Protein AF-A0A3P9HYC4-F1 (afdb_monomer)

Nearest PDB structures (foldseek):
  7vtq-assembly1_B  TM=8.536E-01  e=8.137E-02  Mus musculus
  7vtp-assembly1_A  TM=8.813E-01  e=9.331E-02  Homo sapiens
  7ntf-assembly1_B  TM=4.587E-01  e=1.176E+00  Homo sapiens
  4mrm-assembly1_B  TM=4.828E-01  e=3.768E+00  Homo sapiens
  8dti-assembly1_B  TM=4.494E-01  e=4.956E+00  Arabidopsis thaliana

Organism: Oryzias latipes (NCBI:txid8090)

InterPro domains:
  IPR001611 Leucine-rich repeat [PF13516] (41-62)
  IPR001611 Leucine-rich repeat [PS51450] (42-63)
  IPR032675 Leucine-rich repeat domain superfamily [G3DSA:3.80.10.10] (5-76)
  IPR051261 NOD-like receptor [PTHR24106] (12-76)

Mean predicted aligned error: 8.04 Å

Secondary structure (DSSP, 8-state):
---------TT---SEEE-TT----HHHHHHHHHHHHHS-----EEE-TT----HHHHHHHHHHHTSTT----EE-

Structure (mmCIF, N/CA/C/O backbone):
data_AF-A0A3P9HYC4-F1
#
_entry.id   AF-A0A3P9HYC4-F1
#
loop_
_atom_site.group_PDB
_atom_site.id
_atom_site.type_symbol
_atom_site.label_atom_id
_atom_site.label_alt_id
_atom_site.label_comp_id
_atom_site.label_asym_id
_atom_site.label_entity_id
_atom_site.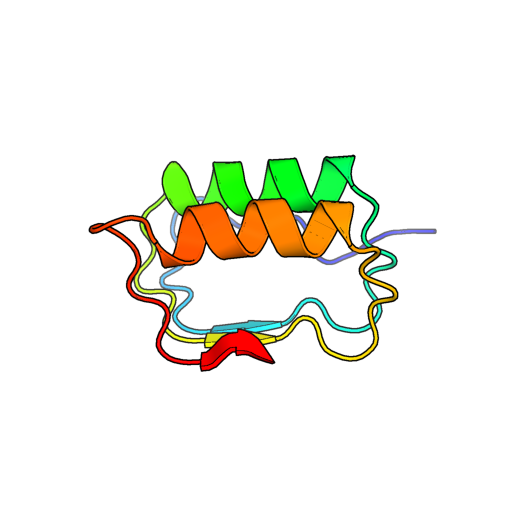label_seq_id
_atom_site.pdbx_PDB_ins_code
_atom_site.Cartn_x
_atom_site.Cartn_y
_atom_site.Cartn_z
_atom_site.occupancy
_atom_site.B_iso_or_equiv
_atom_site.auth_seq_id
_atom_site.auth_comp_id
_atom_site.auth_asym_id
_atom_site.auth_atom_id
_atom_site.pdbx_PDB_model_num
ATOM 1 N N . VAL A 1 1 ? 8.431 15.941 -15.348 1.00 36.50 1 VAL A N 1
ATOM 2 C CA . VAL A 1 1 ? 7.023 15.493 -15.245 1.00 36.50 1 VAL A CA 1
ATOM 3 C C . VAL A 1 1 ? 6.570 15.808 -13.828 1.00 36.50 1 VAL A C 1
ATOM 5 O O . VAL A 1 1 ? 7.186 15.309 -12.897 1.00 36.50 1 VAL A O 1
ATOM 8 N N . LYS A 1 2 ? 5.655 16.768 -13.640 1.00 35.91 2 LYS A N 1
ATOM 9 C CA . LYS A 1 2 ? 5.192 17.171 -12.301 1.00 35.91 2 LYS A CA 1
ATOM 10 C C . LYS A 1 2 ? 4.280 16.062 -11.767 1.00 35.91 2 LYS A C 1
ATOM 12 O O . LYS A 1 2 ? 3.190 15.904 -12.298 1.00 35.91 2 LYS A O 1
ATOM 17 N N . ASN A 1 3 ? 4.725 15.310 -10.760 1.00 37.47 3 ASN A N 1
ATOM 18 C CA . ASN A 1 3 ? 3.863 14.402 -9.998 1.00 37.47 3 ASN A CA 1
ATOM 19 C C . ASN A 1 3 ? 2.999 15.256 -9.050 1.00 37.47 3 ASN A C 1
ATOM 21 O O . ASN A 1 3 ? 3.558 15.820 -8.109 1.00 37.47 3 ASN A O 1
ATOM 25 N N . PRO A 1 4 ? 1.681 15.419 -9.280 1.00 44.41 4 PRO A N 1
ATOM 26 C CA . PRO A 1 4 ? 0.886 16.426 -8.571 1.00 44.41 4 PRO A CA 1
ATOM 27 C C . PRO A 1 4 ? 0.367 15.982 -7.194 1.00 44.41 4 PRO A C 1
ATOM 29 O O . PRO A 1 4 ? -0.284 16.773 -6.525 1.00 44.41 4 PRO A O 1
ATOM 32 N N . CYS A 1 5 ? 0.592 14.737 -6.764 1.00 48.03 5 CYS A N 1
ATOM 33 C CA . CYS A 1 5 ? -0.230 14.142 -5.699 1.00 48.03 5 CYS A CA 1
ATOM 34 C C . CYS A 1 5 ? 0.410 14.055 -4.305 1.00 48.03 5 CYS A C 1
ATOM 36 O O . CYS A 1 5 ? -0.235 13.539 -3.400 1.00 48.03 5 CYS A O 1
ATOM 38 N N . ILE A 1 6 ? 1.623 14.577 -4.082 1.00 54.09 6 ILE A N 1
ATOM 39 C CA . ILE A 1 6 ? 2.234 14.589 -2.737 1.00 54.09 6 ILE A CA 1
ATOM 40 C C . ILE A 1 6 ? 2.391 16.026 -2.234 1.00 54.09 6 ILE A C 1
ATOM 42 O O . ILE A 1 6 ? 3.484 16.504 -1.958 1.00 54.09 6 ILE A O 1
ATOM 46 N N . THR A 1 7 ? 1.276 16.735 -2.117 1.00 44.62 7 THR A N 1
ATOM 47 C CA . THR A 1 7 ? 1.177 17.879 -1.207 1.00 44.62 7 THR A CA 1
ATOM 48 C C . THR A 1 7 ? -0.034 17.631 -0.327 1.00 44.62 7 THR A C 1
ATOM 50 O O . THR A 1 7 ? -1.151 17.983 -0.697 1.00 44.62 7 THR A O 1
ATOM 53 N N . ALA A 1 8 ? 0.167 16.956 0.804 1.00 44.69 8 ALA A N 1
ATOM 54 C CA . ALA A 1 8 ? -0.843 16.902 1.852 1.00 44.69 8 ALA A CA 1
ATOM 55 C C . ALA A 1 8 ? -0.604 18.106 2.782 1.00 44.69 8 ALA A C 1
ATOM 57 O O . ALA A 1 8 ? 0.448 18.159 3.421 1.00 44.69 8 ALA A O 1
ATOM 58 N N . PRO A 1 9 ? -1.518 19.092 2.835 1.00 41.47 9 PRO A N 1
ATOM 59 C CA . PRO A 1 9 ? -1.459 20.151 3.829 1.00 41.47 9 PRO A CA 1
ATOM 60 C C . PRO A 1 9 ? -1.704 19.559 5.223 1.00 41.47 9 PRO A C 1
ATOM 62 O O . PRO A 1 9 ? -2.482 18.613 5.377 1.00 41.47 9 PRO A O 1
ATOM 65 N N . GLU A 1 10 ? -1.052 20.136 6.232 1.00 44.47 10 GLU A N 1
ATOM 66 C CA . GLU A 1 10 ? -0.879 19.596 7.592 1.00 44.47 10 GLU A CA 1
ATOM 67 C C . GLU A 1 10 ? -2.164 19.348 8.413 1.00 44.47 10 GLU A C 1
ATOM 69 O O . GLU A 1 10 ? -2.077 18.910 9.553 1.00 44.47 10 GLU A O 1
ATOM 74 N N . HIS A 1 11 ? -3.368 19.536 7.867 1.00 44.22 11 HIS A N 1
ATOM 75 C CA . HIS A 1 11 ? -4.622 19.366 8.615 1.00 44.22 11 HIS A CA 1
ATOM 76 C C . HIS A 1 11 ? -5.782 18.815 7.775 1.00 44.22 11 HIS A C 1
ATOM 78 O O . HIS A 1 11 ? -6.894 19.339 7.820 1.00 44.22 11 HIS A O 1
ATOM 84 N N . THR A 1 12 ? -5.559 17.755 6.995 1.00 45.66 12 THR A N 1
ATOM 85 C CA . THR A 1 12 ? -6.630 17.207 6.146 1.00 45.66 12 THR A CA 1
ATOM 86 C C . THR A 1 12 ? -7.206 15.918 6.733 1.00 45.66 12 THR A C 1
ATOM 88 O O . THR A 1 12 ? -6.511 14.910 6.843 1.00 45.66 12 THR A O 1
ATOM 91 N N . PHE A 1 13 ? -8.497 15.939 7.077 1.00 54.91 13 PHE A N 1
ATOM 92 C CA . PHE A 1 13 ? -9.320 14.764 7.394 1.00 54.91 13 PHE A CA 1
ATOM 93 C C . PHE A 1 13 ? -9.534 13.897 6.139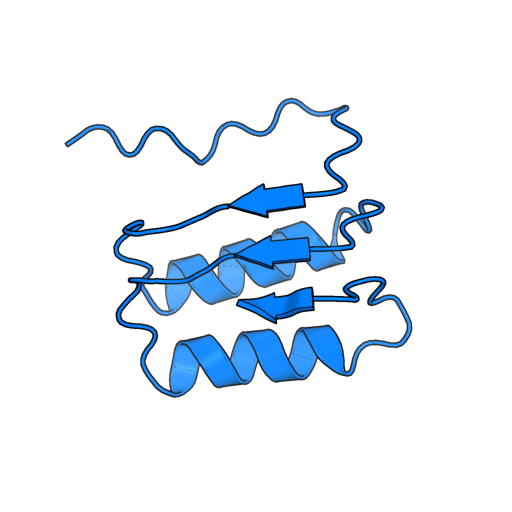 1.00 54.91 13 PHE A C 1
ATOM 95 O O . PHE A 1 13 ? -10.647 13.763 5.639 1.00 54.91 13 PHE A O 1
ATOM 102 N N . LEU A 1 14 ? -8.460 13.344 5.577 1.00 61.53 14 LEU A N 1
ATOM 103 C CA . LEU A 1 14 ? -8.540 12.452 4.426 1.00 61.53 14 LEU A CA 1
ATOM 104 C C . LEU A 1 14 ? -9.046 11.087 4.896 1.00 61.53 14 LEU A C 1
ATOM 106 O O . LEU A 1 14 ? -8.284 10.271 5.404 1.00 61.53 14 LEU A O 1
ATOM 110 N N . SER A 1 15 ? -10.349 10.858 4.738 1.00 73.94 15 SER A N 1
ATOM 111 C CA . SER A 1 15 ? -10.961 9.529 4.845 1.00 73.94 15 SER A CA 1
ATOM 112 C C . SER A 1 15 ? -10.697 8.679 3.604 1.00 73.94 15 SER A C 1
ATOM 114 O O . SER A 1 15 ? -10.711 7.452 3.669 1.00 73.94 15 SER A O 1
ATOM 116 N N . HIS A 1 16 ? -10.403 9.326 2.473 1.00 79.50 16 HIS A N 1
ATOM 117 C CA . HIS A 1 16 ? -10.252 8.686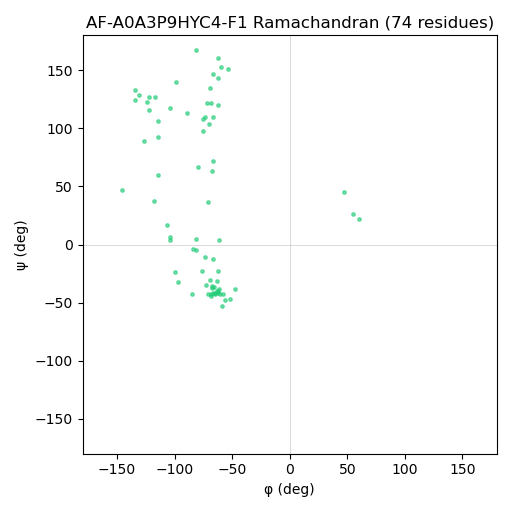 1.172 1.00 79.50 16 HIS A CA 1
ATOM 118 C C . HIS A 1 16 ? -9.004 9.192 0.451 1.00 79.50 16 HIS A C 1
ATOM 120 O O . HIS A 1 16 ? -8.865 10.391 0.212 1.00 79.50 16 HIS A O 1
ATOM 126 N N . CYS A 1 17 ? -8.113 8.280 0.066 1.00 82.31 17 CYS A N 1
ATOM 127 C CA . CYS A 1 17 ? -6.890 8.582 -0.675 1.00 82.31 17 CYS A CA 1
ATOM 128 C C . CYS A 1 17 ? -6.876 7.791 -1.983 1.00 82.31 17 CYS A C 1
ATOM 130 O O . CYS A 1 17 ? -7.051 6.576 -1.977 1.00 82.31 17 CYS A O 1
ATOM 132 N N . ARG A 1 18 ? -6.674 8.475 -3.115 1.00 84.50 18 ARG A N 1
ATOM 133 C CA . ARG A 1 18 ? -6.582 7.845 -4.439 1.00 84.50 18 ARG A CA 1
ATOM 134 C C . ARG A 1 18 ? -5.246 8.196 -5.076 1.00 84.50 18 ARG A C 1
ATOM 136 O O . ARG A 1 18 ? -5.005 9.357 -5.392 1.00 84.50 18 ARG A O 1
ATOM 143 N N . LEU A 1 19 ? -4.411 7.190 -5.292 1.00 83.00 19 LEU A N 1
ATOM 144 C CA . LEU A 1 19 ? -3.085 7.292 -5.899 1.00 83.00 19 LEU A CA 1
ATOM 145 C C . LEU A 1 19 ? -3.010 6.486 -7.195 1.00 83.00 19 LEU A C 1
ATOM 147 O O . LEU A 1 19 ? -1.990 5.873 -7.485 1.00 83.00 19 LEU A O 1
ATOM 151 N N . ARG A 1 20 ? -4.082 6.472 -7.986 1.00 80.50 20 ARG A N 1
ATOM 152 C CA . ARG A 1 20 ? -4.131 5.732 -9.253 1.00 80.50 20 ARG A CA 1
ATOM 153 C C . ARG A 1 20 ? -3.097 6.253 -10.252 1.00 80.50 20 ARG A C 1
ATOM 155 O O . ARG A 1 20 ? -2.862 7.461 -10.307 1.00 80.50 20 ARG A O 1
ATOM 162 N N . TYR A 1 21 ? -2.492 5.362 -11.039 1.00 80.38 21 TYR A N 1
ATOM 163 C CA . TYR A 1 21 ? -1.491 5.704 -12.067 1.00 80.38 21 TYR A CA 1
ATOM 164 C C . TYR A 1 21 ? -0.280 6.519 -11.555 1.00 80.38 21 TYR A C 1
ATOM 166 O O . TYR A 1 21 ? 0.359 7.247 -12.316 1.00 80.38 21 TYR A O 1
ATOM 174 N N . CYS A 1 22 ? 0.077 6.414 -10.271 1.00 78.25 22 CYS A N 1
ATOM 175 C CA . CYS A 1 22 ? 1.143 7.215 -9.658 1.00 78.25 22 CYS A CA 1
ATOM 176 C C . CYS A 1 22 ? 2.565 6.685 -9.903 1.00 78.25 22 CYS A C 1
ATOM 178 O O . CYS A 1 22 ? 3.517 7.256 -9.373 1.00 78.25 22 CYS A O 1
ATOM 180 N N . SER A 1 23 ? 2.735 5.632 -10.716 1.00 77.00 23 SER A N 1
ATOM 181 C CA . SER A 1 23 ? 4.040 5.002 -10.992 1.00 77.00 23 SER A CA 1
ATOM 182 C C . SER A 1 23 ? 4.838 4.756 -9.704 1.00 77.00 23 SER A C 1
ATOM 184 O O . SER A 1 23 ? 6.020 5.097 -9.607 1.00 77.00 23 SER A O 1
ATOM 186 N N . LEU A 1 24 ? 4.158 4.222 -8.684 1.00 77.06 24 LEU A N 1
ATOM 187 C CA . LEU A 1 24 ? 4.740 4.013 -7.365 1.00 77.06 24 LEU A CA 1
ATOM 188 C C . LEU A 1 24 ? 5.920 3.035 -7.452 1.00 77.06 24 LEU A C 1
ATOM 190 O O . LEU A 1 24 ? 5.784 1.881 -7.843 1.00 77.06 24 LEU A O 1
ATOM 194 N N . SER A 1 25 ? 7.090 3.512 -7.045 1.00 77.69 25 SER A N 1
ATOM 195 C CA . SER A 1 25 ? 8.257 2.687 -6.749 1.00 77.69 25 SER A CA 1
ATOM 196 C C . SER A 1 25 ? 8.164 2.093 -5.339 1.00 77.69 25 SER A C 1
ATOM 198 O O . SER A 1 25 ? 7.381 2.556 -4.498 1.00 77.69 25 SER A O 1
ATOM 200 N N . LYS A 1 26 ? 9.028 1.116 -5.039 1.00 78.12 26 LYS A N 1
ATOM 201 C CA . LYS A 1 26 ? 9.173 0.552 -3.688 1.00 78.12 26 LYS A CA 1
ATOM 202 C C . LYS A 1 26 ? 9.387 1.641 -2.627 1.00 78.12 26 LYS A C 1
ATOM 204 O O . LYS A 1 26 ? 8.680 1.669 -1.626 1.00 78.12 26 LYS A O 1
ATOM 209 N N . ILE A 1 27 ? 10.291 2.585 -2.898 1.00 81.25 27 ILE A N 1
ATOM 210 C CA . ILE A 1 27 ? 10.633 3.684 -1.981 1.00 81.25 27 ILE A CA 1
ATOM 211 C C . ILE A 1 27 ? 9.410 4.572 -1.715 1.00 81.25 27 ILE A C 1
ATOM 213 O O . ILE A 1 27 ? 9.146 4.951 -0.578 1.00 81.25 27 ILE A O 1
ATOM 217 N N . SER A 1 28 ? 8.618 4.878 -2.748 1.00 80.00 28 SER A N 1
ATOM 218 C CA . SER A 1 28 ? 7.393 5.664 -2.558 1.00 80.00 28 SER A CA 1
ATOM 219 C C . SER A 1 28 ? 6.304 4.906 -1.794 1.00 80.00 28 SER A C 1
ATOM 221 O O . SER A 1 28 ? 5.552 5.542 -1.062 1.00 80.00 28 SER A O 1
ATOM 223 N N . CYS A 1 29 ? 6.235 3.574 -1.905 1.00 81.19 29 CYS A N 1
ATOM 224 C CA . CYS A 1 29 ? 5.310 2.766 -1.101 1.00 81.19 29 CYS A CA 1
ATOM 225 C C . CYS A 1 29 ? 5.708 2.768 0.380 1.00 81.19 29 CYS A C 1
ATOM 227 O O . CYS A 1 29 ? 4.857 2.973 1.242 1.00 81.19 29 CYS A O 1
ATOM 229 N N . GLU A 1 30 ? 6.999 2.611 0.684 1.00 81.88 30 GLU A N 1
ATOM 230 C CA . GLU A 1 30 ? 7.517 2.714 2.056 1.00 81.88 30 GLU A CA 1
ATOM 231 C C . GLU A 1 30 ? 7.266 4.106 2.659 1.00 81.88 30 GLU A C 1
ATOM 233 O O . GLU A 1 30 ? 6.838 4.224 3.813 1.00 81.88 30 GLU A O 1
ATOM 238 N N . ALA A 1 31 ? 7.483 5.166 1.873 1.00 83.44 31 ALA A N 1
ATOM 239 C CA . ALA A 1 31 ? 7.220 6.540 2.293 1.00 83.44 31 ALA A CA 1
ATOM 240 C C . ALA A 1 31 ? 5.725 6.788 2.550 1.00 83.44 31 ALA A C 1
ATOM 242 O O . ALA A 1 31 ? 5.373 7.400 3.560 1.00 83.44 31 ALA A O 1
ATOM 243 N N . LEU A 1 32 ? 4.847 6.271 1.682 1.00 81.44 32 LEU A N 1
ATOM 244 C CA . LEU A 1 32 ? 3.396 6.332 1.858 1.00 81.44 32 LEU A CA 1
ATOM 245 C C . LEU A 1 32 ? 2.979 5.648 3.163 1.00 81.44 32 LEU A C 1
ATOM 247 O O . LEU A 1 32 ? 2.327 6.268 3.997 1.00 81.44 32 LEU A O 1
ATOM 251 N N . VAL A 1 33 ? 3.404 4.401 3.373 1.00 81.06 33 VAL A N 1
ATOM 252 C CA . VAL A 1 33 ? 3.108 3.645 4.598 1.00 81.06 33 VAL A CA 1
ATOM 253 C C . VAL A 1 33 ? 3.614 4.377 5.841 1.00 81.06 33 VAL A C 1
ATOM 255 O O . VAL A 1 33 ? 2.901 4.471 6.838 1.00 81.06 33 VAL A O 1
ATOM 258 N N . SER A 1 34 ? 4.820 4.945 5.788 1.00 82.00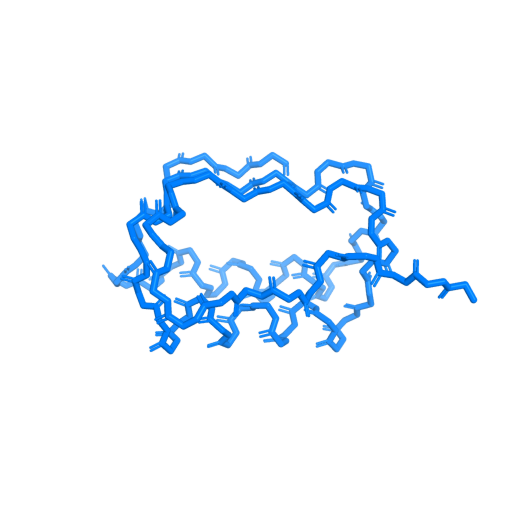 34 SER A N 1
ATOM 259 C CA . SER A 1 34 ? 5.381 5.716 6.903 1.00 82.00 34 SER A CA 1
ATOM 260 C C . SER A 1 34 ? 4.559 6.971 7.205 1.00 82.00 34 SER A C 1
ATOM 262 O O . SER A 1 34 ? 4.325 7.283 8.372 1.00 82.00 34 SER A O 1
ATOM 264 N N . ALA A 1 35 ? 4.077 7.668 6.173 1.00 80.06 35 ALA A N 1
ATOM 265 C CA . ALA A 1 35 ? 3.200 8.823 6.334 1.00 80.06 35 ALA A CA 1
ATOM 266 C C . ALA A 1 35 ? 1.849 8.430 6.954 1.00 80.06 35 ALA A C 1
ATOM 268 O O . ALA A 1 35 ? 1.380 9.113 7.864 1.00 80.06 35 ALA A O 1
ATOM 269 N N . LEU A 1 36 ? 1.272 7.302 6.525 1.00 78.31 36 LEU A N 1
ATOM 270 C CA . 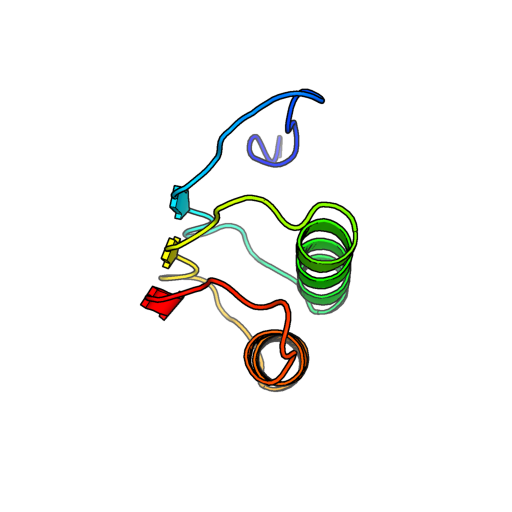LEU A 1 36 ? 0.025 6.757 7.071 1.00 78.31 36 LEU A CA 1
ATOM 271 C C . LEU A 1 36 ? 0.161 6.308 8.533 1.00 78.31 36 LEU A C 1
ATOM 273 O O . LEU A 1 36 ? -0.760 6.498 9.319 1.00 78.31 36 LEU A O 1
ATOM 277 N N . LYS A 1 37 ? 1.312 5.745 8.921 1.00 75.88 37 LYS A N 1
ATOM 278 C CA . LYS A 1 37 ? 1.597 5.386 10.321 1.00 75.88 37 LYS A CA 1
ATOM 279 C C . LYS A 1 37 ? 1.813 6.615 11.201 1.00 75.88 37 LYS A C 1
ATOM 281 O O . LYS A 1 37 ? 1.342 6.653 12.331 1.00 75.88 37 LYS A O 1
ATOM 286 N N . LYS A 1 38 ? 2.550 7.612 10.701 1.00 73.25 38 LYS A N 1
ATOM 287 C CA . LYS A 1 38 ? 2.927 8.810 11.470 1.00 73.25 38 LYS A CA 1
ATOM 288 C C . LYS A 1 38 ? 1.749 9.756 11.691 1.00 73.25 38 LYS A C 1
ATOM 290 O O . LYS A 1 38 ? 1.662 10.379 12.742 1.00 73.25 38 LYS A O 1
ATOM 295 N N . ASN A 1 39 ? 0.855 9.836 10.712 1.00 67.94 39 ASN A N 1
ATOM 296 C CA . ASN A 1 39 ? -0.426 10.504 10.836 1.00 67.94 39 ASN A CA 1
ATOM 297 C C . ASN A 1 39 ? -1.514 9.441 10.706 1.00 67.94 39 ASN A C 1
ATOM 299 O O . ASN A 1 39 ? -1.924 9.181 9.569 1.00 67.94 39 ASN A O 1
ATOM 303 N N . 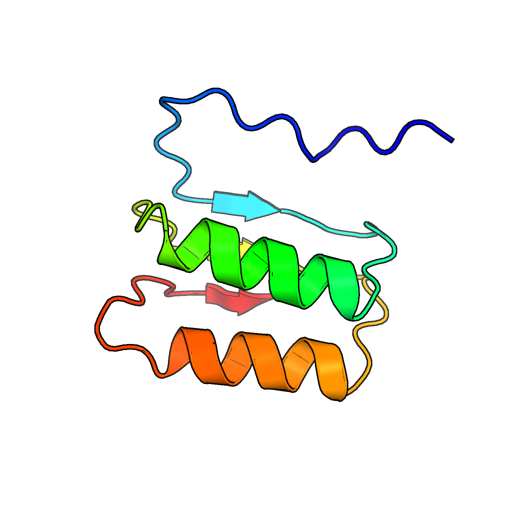PRO A 1 40 ? -1.987 8.848 11.825 1.00 62.69 40 PRO A N 1
ATOM 304 C CA . PRO A 1 40 ? -3.151 7.968 11.842 1.00 62.69 40 PRO A CA 1
ATOM 305 C C . PRO A 1 40 ? -4.392 8.801 11.502 1.00 62.69 40 PRO A C 1
ATOM 307 O O . PRO A 1 40 ? -5.214 9.171 12.337 1.00 62.69 40 PRO A O 1
ATOM 310 N N . SER A 1 41 ? -4.466 9.184 10.235 1.00 63.00 41 SER A N 1
ATOM 311 C CA . SER A 1 41 ? -5.611 9.803 9.609 1.00 63.00 41 SER A CA 1
ATOM 312 C C . SER A 1 41 ? -6.775 8.828 9.731 1.00 63.00 41 SER A C 1
ATOM 314 O O . SER A 1 41 ? -6.590 7.611 9.799 1.00 63.00 41 SER A O 1
ATOM 316 N N . ASN A 1 42 ? -8.002 9.343 9.743 1.00 70.62 42 ASN A N 1
ATOM 317 C CA . ASN A 1 42 ? -9.202 8.508 9.664 1.00 70.62 42 ASN A CA 1
ATOM 318 C C . ASN A 1 42 ? -9.369 7.904 8.257 1.00 70.62 42 ASN A C 1
ATOM 320 O O . ASN A 1 42 ? -10.486 7.840 7.753 1.00 70.62 42 ASN A O 1
ATOM 324 N N . LEU A 1 43 ? -8.266 7.528 7.603 1.00 77.81 43 LEU A N 1
ATOM 325 C CA . LEU A 1 43 ? -8.247 6.980 6.265 1.00 77.81 43 LEU A CA 1
ATOM 326 C C . LEU A 1 43 ? -8.924 5.615 6.293 1.00 77.81 43 LEU A C 1
ATOM 328 O O . LEU A 1 43 ? -8.394 4.651 6.843 1.00 77.81 43 LEU A O 1
ATOM 332 N N . THR A 1 44 ? -10.104 5.557 5.692 1.00 85.06 44 THR A N 1
ATOM 333 C CA . THR A 1 44 ? -10.911 4.348 5.564 1.00 85.06 44 THR A CA 1
ATOM 334 C C . THR A 1 44 ? -10.763 3.723 4.186 1.00 85.06 44 THR A C 1
ATOM 336 O O . THR A 1 44 ? -10.976 2.522 4.059 1.00 85.06 44 THR A O 1
ATOM 339 N N . GLU A 1 45 ? -10.375 4.483 3.156 1.00 86.44 45 GLU A N 1
ATOM 340 C CA . GLU A 1 45 ? -10.153 3.922 1.818 1.00 86.44 45 GLU A CA 1
ATOM 341 C C . GLU A 1 45 ? -8.860 4.425 1.178 1.00 86.44 45 GLU A C 1
ATOM 343 O O . GLU A 1 45 ? -8.590 5.629 1.135 1.00 86.44 45 GLU A O 1
ATOM 348 N N . LEU A 1 46 ? -8.094 3.484 0.628 1.00 86.81 46 LEU A N 1
ATOM 349 C CA . LEU A 1 46 ? -6.904 3.731 -0.173 1.00 86.81 46 LEU A CA 1
ATOM 350 C C . LEU A 1 46 ? -7.076 3.040 -1.526 1.00 86.81 46 LEU A C 1
ATOM 352 O O . LEU A 1 46 ? -7.304 1.839 -1.590 1.00 86.81 46 LEU A O 1
ATOM 356 N N . ASP A 1 47 ? -6.981 3.808 -2.600 1.00 86.56 47 ASP A N 1
ATOM 357 C CA . ASP A 1 47 ? -7.102 3.322 -3.971 1.00 86.56 47 ASP A CA 1
ATOM 358 C C . ASP A 1 47 ? -5.761 3.498 -4.682 1.00 86.56 47 ASP A C 1
ATOM 360 O O . ASP A 1 47 ? -5.341 4.616 -4.994 1.00 86.56 47 ASP A O 1
ATOM 364 N N . LEU A 1 48 ? -5.071 2.384 -4.882 1.00 84.94 48 LEU A N 1
ATOM 365 C CA . LEU A 1 48 ? -3.818 2.248 -5.606 1.00 84.94 48 LEU A CA 1
ATOM 366 C C . LEU A 1 48 ? -4.033 1.564 -6.960 1.00 84.94 48 LEU A C 1
ATOM 368 O O . LEU A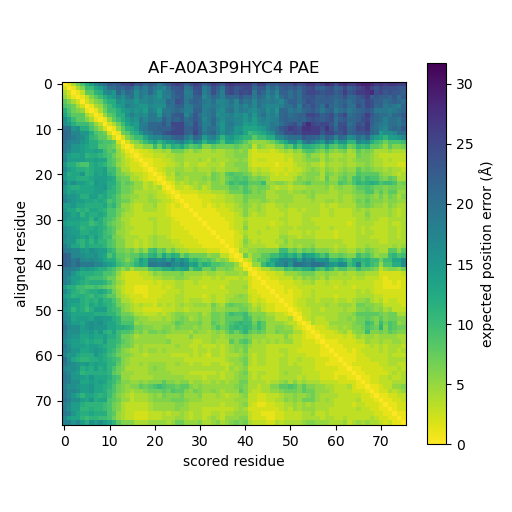 1 48 ? -3.044 1.129 -7.562 1.00 84.94 48 LEU A O 1
ATOM 372 N N . SER A 1 49 ? -5.273 1.491 -7.460 1.00 82.62 49 SER A N 1
ATOM 373 C CA . SER A 1 49 ? -5.565 0.843 -8.735 1.00 82.62 49 SER A CA 1
ATOM 374 C C . SER A 1 49 ? -4.693 1.415 -9.849 1.00 82.62 49 SER A C 1
ATOM 376 O O . SER A 1 49 ? -4.261 2.572 -9.818 1.00 82.62 49 SER A O 1
ATOM 378 N N . ASP A 1 50 ? -4.409 0.592 -10.851 1.00 82.94 50 ASP A N 1
ATOM 379 C CA . ASP A 1 50 ? -3.614 0.999 -12.010 1.00 82.94 50 ASP A CA 1
ATOM 380 C C . ASP A 1 50 ? -2.184 1.470 -11.670 1.00 82.94 50 ASP A C 1
ATOM 382 O O . ASP A 1 50 ? -1.541 2.187 -12.442 1.00 82.94 50 ASP A O 1
ATOM 386 N N . ASN A 1 51 ? -1.653 1.062 -10.513 1.00 81.50 51 ASN A N 1
ATOM 387 C CA . ASN A 1 51 ? -0.220 1.090 -10.248 1.00 81.50 51 ASN A CA 1
ATOM 388 C C . ASN A 1 51 ? 0.376 -0.293 -10.471 1.00 81.50 51 ASN A C 1
ATOM 390 O O . ASN A 1 51 ? -0.175 -1.303 -10.039 1.00 81.50 51 ASN A O 1
ATOM 394 N N . ASN A 1 52 ? 1.563 -0.330 -11.070 1.00 80.31 52 ASN A N 1
ATOM 395 C CA . ASN A 1 52 ? 2.358 -1.548 -11.148 1.00 80.31 52 ASN A CA 1
ATOM 396 C C . ASN A 1 52 ? 3.101 -1.783 -9.822 1.00 80.31 52 ASN A C 1
ATOM 398 O O . ASN A 1 52 ? 4.324 -1.637 -9.742 1.00 80.31 52 ASN A O 1
ATOM 402 N N . LEU A 1 53 ? 2.341 -2.068 -8.761 1.00 76.56 53 LEU A N 1
ATOM 403 C CA . LEU A 1 53 ? 2.893 -2.411 -7.455 1.00 76.56 53 LEU A CA 1
ATOM 404 C C . LEU A 1 53 ? 3.533 -3.796 -7.547 1.00 76.56 53 LEU A C 1
ATOM 406 O O . LEU A 1 53 ? 2.847 -4.812 -7.563 1.00 76.56 53 LEU A O 1
ATOM 410 N N . GLN A 1 54 ? 4.861 -3.832 -7.615 1.00 79.56 54 GLN A N 1
ATOM 411 C CA . GLN A 1 54 ? 5.610 -5.079 -7.465 1.00 79.56 54 GLN A CA 1
ATOM 412 C C . GLN A 1 54 ? 5.385 -5.669 -6.063 1.00 79.56 54 GLN A C 1
ATOM 414 O O . GLN A 1 54 ? 5.070 -4.930 -5.126 1.00 79.56 54 GLN A O 1
ATOM 419 N N . ASP A 1 55 ? 5.658 -6.965 -5.890 1.00 79.50 55 ASP A N 1
ATOM 420 C CA . ASP A 1 55 ? 5.456 -7.711 -4.633 1.00 79.50 55 ASP A CA 1
ATOM 421 C C . ASP A 1 55 ? 6.015 -6.993 -3.398 1.00 79.50 55 ASP A C 1
ATOM 423 O O . ASP A 1 55 ? 5.401 -6.972 -2.332 1.00 79.50 55 ASP A O 1
ATOM 427 N N . SER A 1 56 ? 7.168 -6.334 -3.550 1.00 78.00 56 SER A N 1
ATOM 428 C CA . SER A 1 56 ? 7.787 -5.573 -2.463 1.00 78.00 56 SER A CA 1
ATOM 429 C C . SER A 1 56 ? 6.928 -4.402 -1.974 1.00 78.00 56 SER A C 1
ATOM 431 O O . SER A 1 56 ? 6.832 -4.196 -0.769 1.00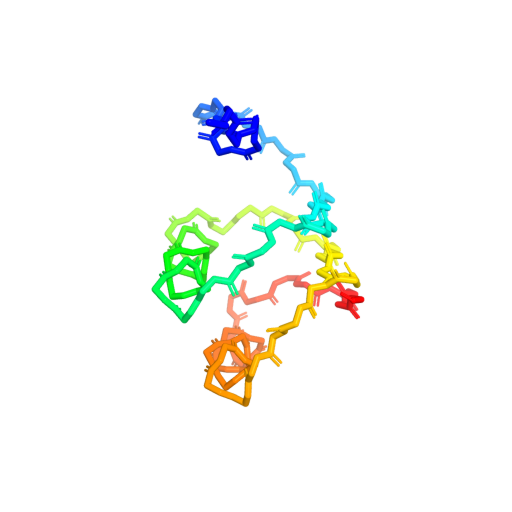 78.00 56 SER A O 1
ATOM 433 N N . GLY A 1 57 ? 6.262 -3.662 -2.867 1.00 77.06 57 GLY A N 1
ATOM 434 C CA . GLY A 1 57 ? 5.370 -2.559 -2.495 1.00 77.06 57 GLY A CA 1
ATOM 435 C C . GLY A 1 57 ? 4.118 -3.043 -1.760 1.00 77.06 57 GLY A C 1
ATOM 436 O O . GLY A 1 57 ? 3.698 -2.419 -0.785 1.00 77.06 57 GLY A O 1
ATOM 437 N N . VAL A 1 58 ? 3.577 -4.193 -2.176 1.00 80.94 58 VAL A N 1
ATOM 438 C CA . VAL A 1 58 ? 2.424 -4.839 -1.529 1.00 80.94 58 VAL A CA 1
ATOM 439 C C . VAL A 1 58 ? 2.783 -5.325 -0.125 1.00 80.94 58 VAL A C 1
ATOM 441 O O . VAL A 1 58 ? 2.023 -5.102 0.811 1.00 80.94 58 VAL A O 1
ATOM 444 N N . LEU A 1 59 ? 3.971 -5.906 0.061 1.00 86.00 59 LEU A N 1
ATOM 445 C CA . LEU A 1 59 ? 4.411 -6.429 1.358 1.00 86.00 59 LEU A CA 1
ATOM 446 C C . LEU A 1 59 ? 4.495 -5.336 2.440 1.00 86.00 59 LEU A C 1
ATOM 448 O O . LEU A 1 59 ? 4.094 -5.555 3.584 1.00 86.00 59 LEU A O 1
ATOM 452 N N . HIS A 1 60 ? 4.943 -4.131 2.074 1.00 82.50 60 HIS A N 1
ATOM 453 C CA . HIS A 1 60 ? 4.946 -2.984 2.989 1.00 82.50 60 HIS A CA 1
ATOM 454 C C . HIS A 1 60 ? 3.531 -2.511 3.351 1.00 82.50 60 HIS A C 1
ATOM 456 O O . HIS A 1 60 ? 3.301 -2.109 4.493 1.00 82.50 60 HIS A O 1
ATOM 462 N N . LEU A 1 61 ? 2.586 -2.574 2.406 1.00 83.00 61 LEU A N 1
ATOM 463 C CA . LEU A 1 61 ? 1.177 -2.260 2.657 1.00 83.00 61 LEU A CA 1
ATOM 464 C C . LEU A 1 61 ? 0.529 -3.308 3.570 1.00 83.00 61 LEU A C 1
ATOM 466 O O . LEU A 1 61 ? -0.151 -2.928 4.518 1.00 83.00 61 LEU A O 1
ATOM 470 N N . CYS A 1 62 ? 0.795 -4.601 3.365 1.00 85.12 62 CYS A N 1
ATOM 471 C CA . CYS A 1 62 ? 0.308 -5.668 4.246 1.00 85.12 62 CYS A CA 1
ATOM 472 C C . CYS A 1 62 ? 0.740 -5.446 5.702 1.00 85.12 62 CYS A C 1
ATOM 474 O O . CYS A 1 62 ? -0.104 -5.416 6.593 1.00 85.12 62 CYS A O 1
ATOM 476 N N . GLY A 1 63 ? 2.022 -5.151 5.941 1.00 85.44 63 GLY A N 1
ATOM 477 C CA . GLY A 1 63 ? 2.513 -4.846 7.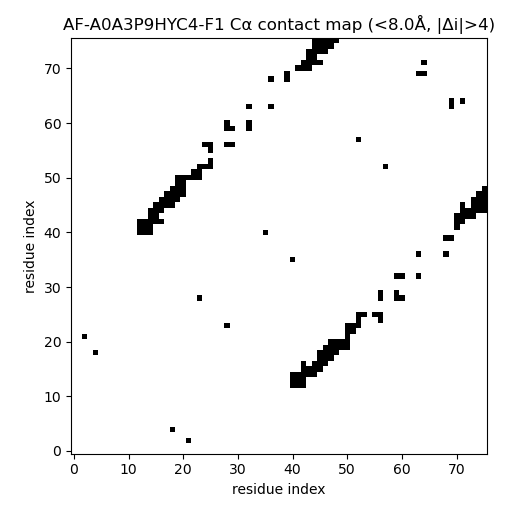291 1.00 85.44 63 GLY A CA 1
ATOM 478 C C . GLY A 1 63 ? 1.962 -3.544 7.898 1.00 85.44 63 GLY A C 1
ATOM 479 O O . GLY A 1 63 ? 2.148 -3.282 9.086 1.00 85.44 63 GLY A O 1
ATOM 480 N N . PHE A 1 64 ? 1.319 -2.681 7.106 1.00 83.38 64 PHE A N 1
ATOM 481 C CA . PHE A 1 64 ? 0.533 -1.557 7.620 1.00 83.38 64 PHE A CA 1
ATOM 482 C C . PHE A 1 64 ? -0.892 -1.973 7.983 1.00 83.38 64 PHE A C 1
ATOM 484 O O . PHE A 1 64 ? -1.372 -1.565 9.036 1.00 83.38 64 PHE A O 1
ATOM 491 N N . LEU A 1 65 ? -1.543 -2.786 7.148 1.00 83.56 65 LEU A N 1
ATOM 492 C CA . LEU A 1 65 ? -2.898 -3.293 7.390 1.00 83.56 65 LEU A CA 1
ATOM 493 C C . LEU A 1 65 ? -2.982 -4.177 8.639 1.00 83.56 65 LEU A C 1
ATOM 495 O O . LEU A 1 65 ? -3.996 -4.171 9.325 1.00 83.56 65 LEU A O 1
ATOM 499 N N . GLU A 1 66 ? -1.908 -4.899 8.955 1.00 84.94 66 GLU A N 1
ATOM 500 C CA . GLU A 1 66 ? -1.799 -5.707 10.176 1.00 84.94 66 GLU A CA 1
ATOM 501 C C . GLU A 1 66 ? -1.594 -4.869 11.450 1.00 84.94 66 GLU A C 1
ATOM 503 O O . GLU A 1 66 ? -1.681 -5.390 12.562 1.00 84.94 66 GLU A O 1
ATOM 508 N N . SER A 1 67 ? -1.311 -3.569 11.318 1.00 83.69 67 SER A N 1
ATOM 509 C CA . SER A 1 67 ? -1.115 -2.688 12.467 1.00 83.69 67 SER A CA 1
ATOM 510 C C . SER A 1 67 ? -2.443 -2.483 13.207 1.00 83.69 67 SER A C 1
ATOM 512 O O . SER A 1 67 ? -3.439 -2.156 12.562 1.00 83.69 67 SER A O 1
ATOM 514 N N . PRO A 1 68 ? -2.481 -2.566 14.550 1.00 81.62 68 PRO A N 1
ATOM 515 C CA . PRO A 1 68 ? -3.712 -2.358 15.324 1.00 81.62 68 PRO A CA 1
ATOM 516 C C . PRO A 1 68 ? -4.287 -0.941 15.167 1.00 81.62 68 PRO A C 1
ATOM 518 O O . PRO A 1 68 ? -5.481 -0.723 15.349 1.00 81.62 68 PRO A O 1
ATOM 521 N N . ASP A 1 69 ? -3.440 0.017 14.792 1.00 77.81 69 ASP A N 1
ATOM 522 C CA . ASP A 1 69 ? -3.824 1.401 14.514 1.00 77.81 69 ASP A CA 1
ATOM 523 C C . ASP A 1 69 ? -4.408 1.604 13.105 1.00 77.81 69 ASP A C 1
ATOM 525 O O . ASP A 1 69 ? -4.829 2.712 12.761 1.00 77.81 69 ASP A O 1
ATOM 529 N N . CYS A 1 70 ? -4.422 0.563 12.264 1.00 81.12 70 CYS A N 1
ATOM 530 C CA . CYS A 1 70 ? -4.944 0.661 10.911 1.00 81.12 70 CYS A CA 1
ATOM 531 C C . CYS A 1 70 ? -6.473 0.775 10.931 1.00 81.12 70 CYS A C 1
ATOM 533 O O . CYS A 1 70 ? -7.183 -0.099 11.422 1.00 81.12 70 CYS A O 1
ATOM 535 N N . ARG A 1 71 ? -6.989 1.867 10.359 1.00 82.25 71 ARG A N 1
ATOM 536 C CA . ARG A 1 71 ? -8.432 2.135 10.212 1.00 82.25 71 ARG A CA 1
ATOM 537 C C . ARG A 1 71 ? -8.934 1.916 8.786 1.00 82.25 71 ARG A C 1
ATOM 539 O O . ARG A 1 71 ? -10.085 2.234 8.483 1.00 82.25 71 ARG A O 1
ATOM 546 N N . LEU A 1 72 ? -8.069 1.397 7.915 1.00 84.62 72 LEU A N 1
ATOM 547 C CA . LEU A 1 72 ? -8.386 1.189 6.515 1.00 84.62 72 LEU A CA 1
ATOM 548 C C . LEU A 1 72 ? -9.436 0.080 6.390 1.00 84.62 72 LEU A C 1
ATOM 550 O O . LEU A 1 72 ? -9.223 -1.047 6.824 1.00 84.62 72 LEU A O 1
ATOM 554 N N . GLN A 1 73 ? -10.570 0.407 5.788 1.00 85.88 73 GLN A N 1
ATOM 555 C CA . GLN A 1 73 ? -11.662 -0.525 5.517 1.00 85.88 73 GLN A CA 1
ATOM 556 C C . GLN A 1 73 ? -11.594 -1.068 4.089 1.00 85.88 73 GLN A C 1
ATOM 558 O O . GLN A 1 73 ? -11.984 -2.204 3.843 1.00 85.88 73 GLN A O 1
ATOM 563 N N . THR A 1 74 ? -11.111 -0.258 3.142 1.00 85.25 74 THR A N 1
ATOM 564 C CA . THR A 1 74 ? -11.008 -0.630 1.728 1.00 85.25 74 THR A CA 1
ATOM 565 C C . THR A 1 74 ? -9.618 -0.319 1.179 1.00 85.25 74 THR A C 1
ATOM 567 O O . THR A 1 74 ? -9.149 0.815 1.271 1.00 85.25 74 THR A O 1
ATOM 570 N N . LEU A 1 75 ? -8.995 -1.312 0.543 1.00 85.69 75 LEU A N 1
ATOM 571 C CA . LEU A 1 75 ? -7.826 -1.153 -0.321 1.00 85.69 75 LEU A CA 1
ATOM 572 C C . LEU A 1 75 ? -8.218 -1.595 -1.737 1.00 85.69 75 LEU A C 1
ATOM 574 O O . LEU A 1 75 ? -8.766 -2.687 -1.894 1.00 85.69 75 LEU A O 1
ATOM 578 N N . ARG A 1 76 ? -7.989 -0.743 -2.738 1.00 82.12 76 ARG A N 1
ATOM 579 C CA . ARG A 1 76 ? -8.237 -1.024 -4.162 1.00 82.12 76 ARG A CA 1
ATOM 580 C C . ARG A 1 76 ? -6.966 -0.914 -4.982 1.00 82.12 76 ARG A C 1
ATOM 582 O O . ARG A 1 76 ? -6.107 -0.096 -4.593 1.00 82.12 76 ARG A O 1
#

Solvent-accessible surface area (backbone atoms only — not comparable to full-atom values): 4610 Å² total; per-residue (Å²): 133,87,79,84,83,84,74,80,65,99,82,66,88,43,38,65,47,75,50,55,64,59,72,53,46,56,70,54,39,52,50,48,50,50,49,48,66,76,46,72,51,70,30,30,33,41,32,45,44,77,37,77,65,51,72,71,32,49,54,52,49,50,66,43,66,72,36,91,81,50,58,62,77,42,80,72

Sequence (76 aa):
VKNPCITAPEHTFLSHCRLRYCSLSKISCEALVSALKKNPSNLTELDLSDNNLQDSGVLHLCGFLESPDCRLQTLR

pLDDT: mean 74.01, std 14.56, range [35.91, 86.81]

Radius of gyration: 11.82 Å; Cα contacts (8 Å, |Δi|>4): 89; chains: 1; bounding box: 22×28×31 Å

Foldseek 3Di:
DDQPQPDDPPDDLALEEECAPSQDDLVNLLVVLVVCVVDVRNHQEYEHPNHPQDPSSVVSVVVSCPDPSDNHNYYD